Protein AF-K9YDH9-F1 (afdb_monomer_lite)

Radius of gyration: 22.06 Å; chains: 1; bounding box: 52×19×70 Å

Structure (mmCIF, N/CA/C/O backbone):
data_AF-K9YDH9-F1
#
_entry.id   AF-K9YDH9-F1
#
loop_
_atom_site.group_PDB
_atom_site.id
_atom_site.type_symbol
_atom_site.label_atom_id
_atom_site.label_alt_id
_atom_site.label_comp_id
_atom_site.label_asym_id
_atom_site.label_entity_id
_atom_site.label_seq_id
_atom_site.pdbx_PDB_ins_code
_atom_site.Cartn_x
_atom_site.Cartn_y
_atom_site.Cartn_z
_atom_site.occupancy
_atom_site.B_iso_or_equiv
_atom_site.auth_seq_id
_atom_site.auth_comp_id
_atom_site.auth_asym_id
_atom_site.auth_atom_id
_atom_site.pdbx_PDB_model_num
ATOM 1 N N . MET A 1 1 ? -32.072 9.793 40.223 1.00 38.91 1 MET A N 1
ATOM 2 C CA . MET A 1 1 ? -30.935 8.887 39.957 1.00 38.91 1 MET A CA 1
ATOM 3 C C . MET A 1 1 ? -31.496 7.479 39.851 1.00 38.91 1 MET A C 1
ATOM 5 O O . MET A 1 1 ? -31.858 6.904 40.866 1.00 38.91 1 MET A O 1
ATOM 9 N N . THR A 1 2 ? -31.707 6.976 38.636 1.00 43.00 2 THR A N 1
ATOM 10 C CA . THR A 1 2 ? -32.268 5.635 38.411 1.00 43.00 2 THR A CA 1
ATOM 11 C C . THR A 1 2 ? -31.153 4.607 38.566 1.00 43.00 2 THR A C 1
ATOM 13 O O . THR A 1 2 ? -30.279 4.492 37.710 1.00 43.00 2 THR A O 1
ATOM 16 N N . ILE A 1 3 ? -31.150 3.910 39.698 1.00 51.34 3 ILE A N 1
ATOM 17 C CA . ILE A 1 3 ? -30.230 2.810 39.996 1.00 51.34 3 ILE A CA 1
ATOM 18 C C . ILE A 1 3 ? -30.659 1.618 39.134 1.00 51.34 3 ILE A C 1
ATOM 20 O O . ILE A 1 3 ? -31.725 1.050 39.354 1.00 51.34 3 ILE A O 1
ATOM 24 N N . ASN A 1 4 ? -29.875 1.300 38.102 1.00 54.62 4 ASN A N 1
ATOM 25 C CA . ASN A 1 4 ? -30.098 0.122 37.267 1.00 54.62 4 ASN A CA 1
ATOM 26 C C . ASN A 1 4 ? -29.808 -1.135 38.119 1.00 54.62 4 ASN A C 1
ATOM 28 O O . ASN A 1 4 ? -28.688 -1.255 38.616 1.00 54.62 4 ASN A O 1
ATOM 32 N N . PRO A 1 5 ? -30.787 -2.033 38.338 1.00 55.88 5 PRO A N 1
ATOM 33 C CA . PRO A 1 5 ? -30.660 -3.158 39.266 1.00 55.88 5 PRO A CA 1
ATOM 34 C C . PRO A 1 5 ? -29.882 -4.347 38.684 1.00 55.88 5 PRO A C 1
ATOM 36 O O . PRO A 1 5 ? -29.604 -5.300 39.408 1.00 55.88 5 PRO A O 1
ATOM 39 N N . TYR A 1 6 ? -29.526 -4.314 37.396 1.00 55.09 6 TYR A N 1
ATOM 40 C CA . TYR A 1 6 ? -28.653 -5.320 36.803 1.00 55.09 6 TYR A CA 1
ATOM 41 C C . TYR A 1 6 ? -27.182 -4.952 37.047 1.00 55.09 6 TYR A C 1
ATOM 43 O O . TYR A 1 6 ? -26.804 -3.800 36.804 1.00 55.09 6 TYR A O 1
ATOM 51 N N . PRO A 1 7 ? -26.322 -5.897 37.485 1.00 55.62 7 PRO A N 1
ATOM 52 C CA . PRO A 1 7 ? -24.885 -5.665 37.471 1.00 55.62 7 PRO A CA 1
ATOM 53 C C . PRO A 1 7 ? -24.489 -5.263 36.042 1.00 55.62 7 PRO A C 1
ATOM 55 O O . PRO A 1 7 ? -25.064 -5.807 35.093 1.00 55.62 7 PRO A O 1
ATOM 58 N N . PRO A 1 8 ? -23.556 -4.309 35.857 1.00 60.66 8 PRO A N 1
ATOM 59 C CA . PRO A 1 8 ? -23.086 -3.940 34.527 1.00 60.66 8 PRO A CA 1
ATOM 60 C C . PRO A 1 8 ? -22.751 -5.227 33.778 1.00 60.66 8 PRO A C 1
ATOM 62 O O . PRO A 1 8 ? -21.961 -6.008 34.300 1.00 60.66 8 PRO A O 1
ATOM 65 N N . ASP A 1 9 ? -23.386 -5.483 32.629 1.00 72.50 9 ASP A N 1
ATOM 66 C CA . ASP A 1 9 ? -23.236 -6.749 31.906 1.00 72.50 9 ASP A CA 1
ATOM 67 C C . ASP A 1 9 ? -21.761 -6.928 31.517 1.00 72.50 9 ASP A C 1
ATOM 69 O O . ASP A 1 9 ? -21.254 -6.360 30.543 1.00 72.50 9 ASP A O 1
ATOM 73 N N . THR A 1 10 ? -21.033 -7.649 32.369 1.00 72.50 10 THR A N 1
ATOM 74 C CA . THR A 1 10 ? -19.585 -7.819 32.287 1.00 72.50 10 THR A CA 1
ATOM 75 C C . THR A 1 10 ? -19.228 -8.573 31.017 1.00 72.50 10 THR A C 1
ATOM 77 O O . THR A 1 10 ? -18.199 -8.282 30.406 1.00 72.50 10 THR A O 1
ATOM 80 N N . GLN A 1 11 ? -20.104 -9.472 30.560 1.00 74.94 11 GLN A N 1
ATOM 81 C CA . GLN A 1 11 ? -19.936 -10.198 29.309 1.00 74.94 11 GLN A CA 1
ATOM 82 C C . GLN A 1 11 ? -20.069 -9.273 28.098 1.00 74.94 11 GLN A C 1
ATOM 84 O O . GLN A 1 11 ? -19.230 -9.344 27.197 1.00 74.94 11 GLN A O 1
ATOM 89 N N . ALA A 1 12 ? -21.042 -8.356 28.089 1.00 73.75 12 ALA A N 1
ATOM 90 C CA . ALA A 1 12 ? -21.174 -7.363 27.021 1.00 73.75 12 ALA A CA 1
ATOM 91 C C . ALA A 1 12 ? -19.952 -6.427 26.943 1.00 73.75 12 ALA A C 1
ATOM 93 O O . ALA A 1 12 ? -19.453 -6.126 25.853 1.00 73.75 12 ALA A O 1
ATOM 94 N N . GLN A 1 13 ? -19.411 -6.012 28.092 1.00 73.12 13 GLN A N 1
ATOM 95 C CA . GLN A 1 13 ? -18.198 -5.187 28.147 1.00 73.12 13 GLN A CA 1
ATOM 96 C C . GLN A 1 13 ? -16.953 -5.945 27.662 1.00 73.12 13 GLN A C 1
ATOM 98 O O . GLN A 1 13 ? -16.168 -5.409 26.875 1.00 73.12 13 GLN A O 1
ATOM 103 N N . LEU A 1 14 ? -16.802 -7.210 28.064 1.00 80.50 14 LEU A N 1
ATOM 104 C CA . LEU A 1 14 ? -15.729 -8.094 27.600 1.00 80.50 14 LEU A CA 1
ATOM 105 C C . LEU A 1 14 ? -15.819 -8.349 26.087 1.00 80.50 14 LEU A C 1
ATOM 107 O O . LEU A 1 14 ? -14.804 -8.305 25.387 1.00 80.50 14 LEU A O 1
ATOM 111 N N . ALA A 1 15 ? -17.022 -8.572 25.551 1.00 77.44 15 ALA A N 1
ATOM 112 C CA . ALA A 1 15 ? -17.243 -8.738 24.116 1.00 77.44 15 ALA A CA 1
ATOM 113 C C . ALA A 1 15 ? -16.858 -7.472 23.329 1.00 77.44 15 ALA A C 1
ATOM 115 O O . ALA A 1 15 ? -16.157 -7.563 22.317 1.00 77.44 15 ALA A O 1
ATOM 116 N N . ARG A 1 16 ? -17.226 -6.285 23.833 1.00 73.56 16 ARG A N 1
ATOM 117 C CA . ARG A 1 16 ? -16.846 -4.992 23.241 1.00 73.56 16 ARG A CA 1
ATOM 118 C C . ARG A 1 16 ? -15.325 -4.802 23.212 1.00 73.56 16 ARG A C 1
ATOM 120 O O . ARG A 1 16 ? -14.784 -4.415 22.176 1.00 73.56 16 ARG A O 1
ATOM 127 N N . GLN A 1 17 ? -14.620 -5.134 24.298 1.00 76.06 17 GLN A N 1
ATOM 128 C CA . GLN A 1 17 ? -13.152 -5.059 24.342 1.00 76.06 17 GLN A CA 1
ATOM 129 C C . GLN A 1 17 ? -12.476 -6.010 23.342 1.00 76.06 17 GLN A C 1
ATOM 131 O O . GLN A 1 17 ? -11.496 -5.632 22.697 1.00 76.06 17 GLN A O 1
ATOM 136 N N . ARG A 1 18 ? -13.001 -7.230 23.164 1.00 84.38 18 ARG A N 1
ATOM 137 C CA . ARG A 1 18 ? -12.460 -8.194 22.188 1.00 84.38 18 ARG A CA 1
ATOM 138 C C . ARG A 1 18 ? -12.621 -7.705 20.750 1.00 84.38 18 ARG A C 1
ATOM 140 O O . ARG A 1 18 ? -11.674 -7.814 19.972 1.00 84.38 18 ARG A O 1
ATOM 147 N N . ASN A 1 19 ? -13.780 -7.139 20.417 1.00 79.75 19 ASN A N 1
ATOM 148 C CA . ASN A 1 19 ? -14.034 -6.574 19.090 1.00 79.75 19 ASN A CA 1
ATOM 149 C C . ASN A 1 19 ? -13.125 -5.372 18.810 1.00 79.75 19 ASN A C 1
ATOM 151 O O . ASN A 1 19 ? -12.502 -5.316 17.752 1.00 79.75 19 ASN A O 1
ATOM 155 N N . TYR A 1 20 ? -12.950 -4.485 19.792 1.00 73.94 20 TYR A N 1
ATOM 156 C CA . TYR A 1 20 ? -12.002 -3.374 19.704 1.00 73.94 20 TYR A CA 1
ATOM 157 C C . TYR A 1 20 ? -10.566 -3.855 19.426 1.00 73.94 20 TYR A C 1
ATOM 159 O O . TYR A 1 20 ? -9.897 -3.368 18.512 1.00 73.94 20 TYR A O 1
ATOM 167 N N . LEU A 1 21 ? -10.096 -4.871 20.158 1.00 83.38 21 LEU A N 1
ATOM 168 C CA . LEU A 1 21 ? -8.754 -5.420 19.962 1.00 83.38 21 LEU A CA 1
ATOM 169 C C . LEU A 1 21 ? -8.593 -6.086 18.583 1.00 83.38 21 LEU A C 1
ATOM 171 O O . LEU A 1 21 ? -7.534 -5.975 17.962 1.00 83.38 21 LEU A O 1
ATOM 175 N N . ALA A 1 22 ? -9.630 -6.766 18.088 1.00 81.56 22 ALA A N 1
ATOM 176 C CA . ALA A 1 22 ? -9.631 -7.377 16.760 1.00 81.56 22 ALA A CA 1
ATOM 177 C C . ALA A 1 22 ? -9.616 -6.329 15.631 1.00 81.56 22 ALA A C 1
ATOM 179 O O . ALA A 1 22 ? -8.890 -6.505 14.647 1.00 81.56 22 ALA A O 1
ATOM 180 N N . ALA A 1 23 ? -10.354 -5.227 15.791 1.00 75.81 23 ALA A N 1
ATOM 181 C CA . ALA A 1 23 ? -10.351 -4.104 14.857 1.00 75.81 23 ALA A CA 1
ATOM 182 C C . ALA A 1 23 ? -8.961 -3.450 14.779 1.00 75.81 23 ALA A C 1
ATOM 184 O O . ALA A 1 23 ? -8.412 -3.306 13.689 1.00 75.81 23 ALA A O 1
ATOM 185 N N . ASN A 1 24 ? -8.326 -3.182 15.927 1.00 76.38 24 ASN A N 1
ATOM 186 C CA . ASN A 1 24 ? -6.963 -2.639 15.981 1.00 76.38 24 ASN A CA 1
ATOM 187 C C . ASN A 1 24 ? -5.934 -3.533 15.271 1.00 76.38 24 ASN A C 1
ATOM 189 O O . ASN A 1 24 ? -5.069 -3.040 14.546 1.00 76.38 24 ASN A O 1
ATOM 193 N N . ARG A 1 25 ? -6.020 -4.858 15.455 1.00 85.50 25 ARG A N 1
ATOM 194 C CA . ARG A 1 25 ? -5.123 -5.813 14.779 1.00 85.50 25 ARG A CA 1
ATOM 195 C C . ARG A 1 25 ? -5.324 -5.814 13.267 1.00 85.50 25 ARG A C 1
ATOM 197 O O . ARG A 1 25 ? -4.345 -5.871 12.526 1.00 85.50 25 ARG A O 1
ATOM 204 N N . SER A 1 26 ? -6.577 -5.733 12.828 1.00 82.56 26 SER A N 1
ATOM 205 C CA . SER A 1 26 ? -6.917 -5.675 11.406 1.00 82.56 26 SER A CA 1
ATOM 206 C C . SER A 1 26 ? -6.379 -4.385 10.788 1.00 82.56 26 SER A C 1
ATOM 208 O O . SER A 1 26 ? -5.649 -4.451 9.802 1.00 82.56 26 SER A O 1
ATOM 210 N N . LEU A 1 27 ? -6.614 -3.235 11.429 1.00 74.94 27 LEU A N 1
ATOM 211 C CA . LEU A 1 27 ? -6.077 -1.944 10.995 1.00 74.94 27 LEU A CA 1
ATOM 212 C C . LEU A 1 27 ? -4.549 -1.980 10.865 1.00 74.94 27 LEU A C 1
ATOM 214 O O . LEU A 1 27 ? -4.010 -1.584 9.837 1.00 74.94 27 LEU A O 1
ATOM 218 N N . LEU A 1 28 ? -3.843 -2.507 11.870 1.00 82.06 28 LEU A N 1
ATOM 219 C CA . LEU A 1 28 ? -2.384 -2.621 11.826 1.00 82.06 28 LEU A CA 1
ATOM 220 C C . LEU A 1 28 ? -1.905 -3.485 10.649 1.00 82.06 28 LEU A C 1
ATOM 222 O O . LEU A 1 28 ? -0.911 -3.154 10.000 1.00 82.06 28 LEU A O 1
ATOM 226 N N . SER A 1 29 ? -2.611 -4.583 10.366 1.00 85.50 29 SER A N 1
ATOM 227 C CA . SER A 1 29 ? -2.309 -5.461 9.233 1.00 85.50 29 SER A CA 1
ATOM 228 C C . SER A 1 29 ? -2.502 -4.744 7.893 1.00 85.50 29 SER A C 1
ATOM 230 O O . SER A 1 29 ? -1.607 -4.797 7.047 1.00 85.50 29 SER A O 1
ATOM 232 N N . PHE A 1 30 ? -3.605 -4.012 7.724 1.00 79.00 30 PHE A N 1
ATOM 233 C CA . PHE A 1 30 ? -3.875 -3.247 6.504 1.00 79.00 30 PHE A CA 1
ATOM 234 C C . PHE A 1 30 ? -2.898 -2.088 6.305 1.00 79.00 30 PHE A C 1
ATOM 236 O O . PHE A 1 30 ? -2.378 -1.908 5.202 1.00 79.00 30 PHE A O 1
ATOM 243 N N . THR A 1 31 ? -2.571 -1.350 7.365 1.00 79.25 31 THR A N 1
ATOM 244 C CA . THR A 1 31 ? -1.566 -0.281 7.316 1.00 79.25 31 THR A CA 1
ATOM 245 C C . THR A 1 31 ? -0.201 -0.829 6.911 1.00 79.25 31 THR A C 1
ATOM 247 O O . THR A 1 31 ? 0.463 -0.251 6.052 1.00 79.25 31 THR A O 1
ATOM 250 N N . ARG A 1 32 ? 0.207 -1.981 7.463 1.00 85.12 32 ARG A N 1
ATOM 251 C CA . ARG A 1 32 ? 1.466 -2.635 7.086 1.00 85.12 32 ARG A CA 1
ATOM 252 C C . ARG A 1 32 ? 1.478 -3.019 5.610 1.00 85.12 32 ARG A C 1
ATOM 254 O O . ARG A 1 32 ? 2.429 -2.682 4.917 1.00 85.12 32 ARG A O 1
ATOM 261 N N . ASN A 1 33 ? 0.432 -3.692 5.134 1.00 87.56 33 ASN A N 1
ATOM 262 C CA . ASN A 1 33 ? 0.337 -4.099 3.732 1.00 87.56 33 ASN A CA 1
ATOM 263 C C . ASN A 1 33 ? 0.384 -2.888 2.785 1.00 87.56 33 ASN A C 1
ATOM 265 O O . ASN A 1 33 ? 1.089 -2.903 1.778 1.00 87.56 33 ASN A O 1
ATOM 269 N N . SER A 1 34 ? -0.310 -1.811 3.153 1.00 80.75 34 SER A N 1
ATOM 270 C CA . SER A 1 34 ? -0.314 -0.547 2.412 1.00 80.75 34 SER A CA 1
ATOM 271 C C . SER A 1 34 ? 1.083 0.066 2.325 1.00 80.75 34 SER A C 1
ATOM 273 O O . SER A 1 34 ? 1.524 0.445 1.242 1.00 80.75 34 SER A O 1
ATOM 275 N N . LEU A 1 35 ? 1.813 0.102 3.444 1.00 88.00 35 LEU A N 1
ATOM 276 C CA . LEU A 1 35 ? 3.184 0.606 3.479 1.00 88.00 35 LEU A CA 1
ATOM 277 C C . LEU A 1 35 ? 4.127 -0.258 2.633 1.00 88.00 35 LEU A C 1
ATOM 279 O O . LEU A 1 35 ? 4.953 0.279 1.903 1.00 88.00 35 LEU A O 1
ATOM 283 N N . THR A 1 36 ? 3.983 -1.585 2.681 1.00 91.94 36 THR A N 1
ATOM 284 C CA . THR A 1 36 ? 4.766 -2.504 1.845 1.00 91.94 36 THR A CA 1
ATOM 285 C C . THR A 1 36 ? 4.533 -2.247 0.356 1.00 91.94 36 THR A C 1
ATOM 287 O O . THR A 1 36 ? 5.505 -2.146 -0.387 1.00 91.94 36 THR A O 1
ATOM 290 N N . LEU A 1 37 ? 3.280 -2.077 -0.077 1.00 88.44 37 LEU A N 1
ATOM 291 C CA . LEU A 1 37 ? 2.949 -1.748 -1.469 1.00 88.44 37 LEU A CA 1
ATOM 292 C C . LEU A 1 37 ? 3.597 -0.429 -1.910 1.00 88.44 37 LEU A C 1
ATOM 294 O O . LEU A 1 37 ? 4.243 -0.388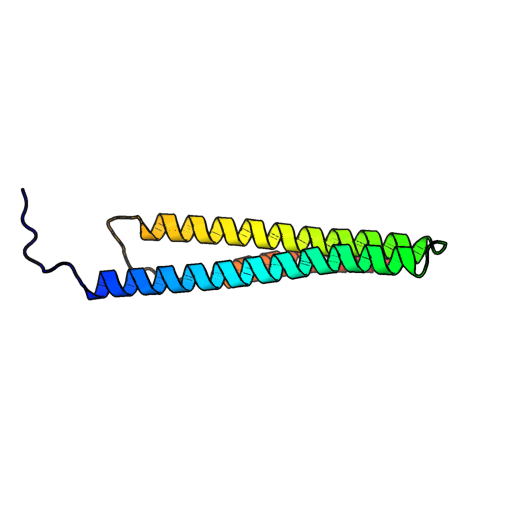 -2.954 1.00 88.44 37 LEU A O 1
ATOM 298 N N . ILE A 1 38 ? 3.491 0.623 -1.094 1.00 85.25 38 ILE A N 1
ATOM 299 C CA . ILE A 1 38 ? 4.097 1.932 -1.386 1.00 85.25 38 ILE A CA 1
ATOM 300 C C . ILE A 1 38 ? 5.619 1.805 -1.512 1.00 85.25 38 ILE A C 1
ATOM 302 O O . ILE A 1 38 ? 6.195 2.264 -2.500 1.00 85.25 38 ILE A O 1
ATOM 306 N N . SER A 1 39 ? 6.268 1.145 -0.551 1.00 91.69 39 SER A N 1
ATOM 307 C CA . SER A 1 39 ? 7.720 0.948 -0.551 1.00 91.69 39 SER A CA 1
ATOM 308 C C . SER A 1 39 ? 8.198 0.146 -1.759 1.00 91.69 39 SER A C 1
ATOM 310 O O . SER A 1 39 ? 9.204 0.508 -2.364 1.00 91.69 39 SER A O 1
ATOM 312 N N . ILE A 1 40 ? 7.473 -0.908 -2.151 1.00 92.31 40 ILE A N 1
ATOM 313 C CA . ILE A 1 40 ? 7.783 -1.684 -3.359 1.00 92.31 40 ILE A CA 1
ATOM 314 C C . ILE A 1 40 ? 7.641 -0.806 -4.603 1.00 92.31 40 ILE A C 1
ATOM 316 O O . ILE A 1 40 ? 8.533 -0.804 -5.447 1.00 92.31 40 ILE A O 1
ATOM 320 N N . GLY A 1 41 ? 6.568 -0.018 -4.705 1.00 87.94 41 GLY A N 1
ATOM 321 C CA . GLY A 1 41 ? 6.367 0.896 -5.827 1.00 87.94 41 GLY A CA 1
ATOM 322 C C . GLY A 1 41 ? 7.518 1.887 -5.990 1.00 87.94 41 GLY A C 1
ATOM 323 O O . GLY A 1 41 ? 8.030 2.064 -7.096 1.00 87.94 41 GLY A O 1
ATOM 324 N N . ILE A 1 42 ? 7.967 2.500 -4.894 1.00 89.75 42 ILE A N 1
ATOM 325 C CA . ILE A 1 42 ? 9.119 3.414 -4.903 1.00 89.75 42 ILE A CA 1
ATOM 326 C C . ILE A 1 42 ? 10.405 2.658 -5.266 1.00 89.75 42 ILE A C 1
ATOM 328 O O . ILE A 1 42 ? 11.146 3.095 -6.143 1.00 89.75 42 ILE A O 1
ATOM 332 N N . GLY A 1 43 ? 10.644 1.502 -4.643 1.00 92.00 43 GLY A N 1
ATOM 333 C CA . GLY A 1 43 ? 11.857 0.711 -4.851 1.00 92.00 43 GLY A CA 1
ATOM 334 C C . GLY A 1 43 ? 12.019 0.216 -6.288 1.00 92.00 43 GLY A C 1
ATOM 335 O O . GLY A 1 43 ? 13.103 0.326 -6.850 1.00 92.00 43 GLY A O 1
ATOM 336 N N . VAL A 1 44 ? 10.946 -0.270 -6.919 1.00 90.19 44 VAL A N 1
ATOM 337 C CA . VAL A 1 44 ? 10.982 -0.745 -8.313 1.00 90.19 44 VAL A CA 1
ATOM 338 C C . VAL A 1 44 ? 11.383 0.374 -9.272 1.00 90.19 44 VAL A C 1
ATOM 340 O O . VAL A 1 44 ? 12.213 0.152 -10.151 1.00 90.19 44 VAL A O 1
ATOM 343 N N . LYS A 1 45 ? 10.844 1.585 -9.086 1.00 90.06 45 LYS A N 1
ATOM 344 C CA . LYS A 1 45 ? 11.236 2.753 -9.884 1.00 90.06 45 LYS A CA 1
ATOM 345 C C . LYS A 1 45 ? 12.731 3.034 -9.749 1.00 90.06 45 LYS A C 1
ATOM 347 O O . LYS A 1 45 ? 13.408 3.178 -10.762 1.00 90.06 45 LYS A O 1
ATOM 352 N N . GLU A 1 46 ? 13.225 3.097 -8.515 1.00 90.44 46 GLU A N 1
ATOM 353 C CA . GLU A 1 46 ? 14.616 3.456 -8.227 1.00 90.44 46 GLU A CA 1
ATOM 354 C C . GLU A 1 46 ? 15.601 2.420 -8.786 1.00 90.44 46 GLU A C 1
ATOM 356 O O . GLU A 1 46 ? 16.597 2.771 -9.421 1.00 90.44 46 GLU A O 1
ATOM 361 N N . ILE A 1 47 ? 15.286 1.130 -8.618 1.00 93.81 47 ILE A N 1
ATOM 362 C CA . ILE A 1 47 ? 16.102 0.022 -9.128 1.00 93.81 47 ILE A CA 1
ATOM 363 C C . ILE A 1 47 ? 16.179 0.080 -10.657 1.00 93.81 47 ILE A C 1
ATOM 365 O O . ILE A 1 47 ? 17.276 0.021 -11.209 1.00 93.81 47 ILE A O 1
ATOM 369 N N . VAL A 1 48 ? 15.047 0.228 -11.353 1.00 90.44 48 VAL A N 1
ATOM 370 C CA . VAL A 1 48 ? 15.036 0.226 -12.826 1.00 90.44 48 VAL A CA 1
ATOM 371 C C . VAL A 1 48 ? 15.733 1.462 -13.397 1.00 90.44 48 VAL A C 1
ATOM 373 O O . VAL A 1 48 ? 16.551 1.319 -14.304 1.00 90.44 48 VAL A O 1
ATOM 376 N N . MET A 1 49 ? 15.495 2.649 -12.827 1.00 89.56 49 MET A N 1
ATOM 377 C CA . MET A 1 49 ? 16.183 3.878 -13.251 1.00 89.56 49 MET A CA 1
ATOM 378 C C . MET A 1 49 ? 17.703 3.791 -13.067 1.00 89.56 49 MET A C 1
ATOM 380 O O . MET A 1 49 ? 18.450 4.347 -13.869 1.00 89.56 49 MET A O 1
ATOM 384 N N . THR A 1 50 ? 18.164 3.067 -12.043 1.00 92.88 50 THR A N 1
ATOM 385 C CA . THR A 1 50 ? 19.595 2.862 -11.779 1.00 92.88 50 THR A CA 1
ATOM 386 C C . THR A 1 50 ? 20.215 1.829 -12.723 1.00 92.88 50 THR A C 1
ATOM 388 O O . THR A 1 50 ? 21.322 2.032 -13.215 1.00 92.88 50 THR A O 1
ATOM 391 N N . LEU A 1 51 ? 19.523 0.715 -12.986 1.00 92.06 51 LEU A N 1
ATOM 392 C CA . LEU A 1 51 ? 20.046 -0.377 -13.817 1.00 92.06 51 LEU A CA 1
ATOM 393 C C . LEU A 1 51 ? 19.984 -0.076 -15.317 1.00 92.06 51 LEU A C 1
ATOM 395 O O . LEU A 1 51 ? 20.788 -0.604 -16.084 1.00 92.06 51 LEU A O 1
ATOM 399 N N . SER A 1 52 ? 19.012 0.714 -15.767 1.00 89.62 52 SER A N 1
ATOM 400 C CA . SER A 1 52 ? 1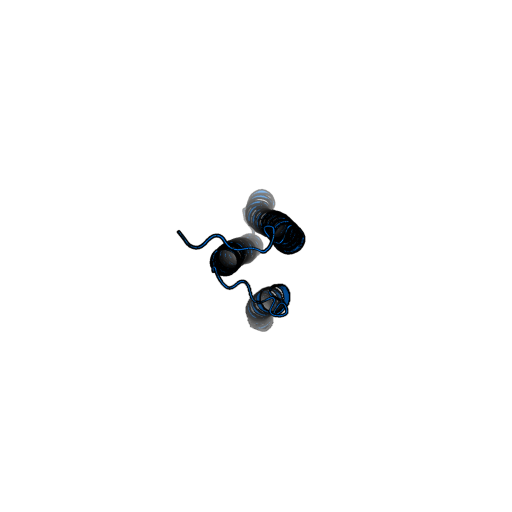8.768 0.942 -17.195 1.00 89.62 52 SER A CA 1
ATOM 401 C C . SER A 1 52 ? 18.462 2.413 -17.496 1.00 89.62 52 SER A C 1
ATOM 403 O O . SER A 1 52 ? 17.413 2.732 -18.055 1.00 89.62 52 SER A O 1
ATOM 405 N N . PRO A 1 53 ? 19.392 3.338 -17.188 1.00 84.25 53 PRO A N 1
ATOM 406 C CA . PRO A 1 53 ? 19.145 4.777 -17.288 1.00 84.25 53 PRO A CA 1
ATOM 407 C C . PRO A 1 53 ? 18.809 5.242 -18.713 1.00 84.25 53 PRO A C 1
ATOM 409 O O . PRO A 1 53 ? 18.031 6.176 -18.885 1.00 84.25 53 PRO A O 1
ATOM 412 N N . ASN A 1 54 ? 19.338 4.563 -19.737 1.00 91.44 54 ASN A N 1
ATOM 413 C CA . ASN A 1 54 ? 19.116 4.913 -21.144 1.00 91.44 54 ASN A CA 1
ATOM 414 C C . ASN A 1 54 ? 17.922 4.181 -21.781 1.00 91.44 54 ASN A C 1
ATOM 416 O O . ASN A 1 54 ? 17.533 4.511 -22.903 1.00 91.44 54 ASN A O 1
ATOM 420 N N . ASP A 1 55 ? 17.324 3.204 -21.092 1.00 90.31 55 ASP A N 1
ATOM 421 C CA . ASP A 1 55 ? 16.161 2.488 -21.609 1.00 90.31 55 ASP A CA 1
ATOM 422 C C . ASP A 1 55 ? 14.880 3.256 -21.268 1.00 90.31 55 ASP A C 1
ATOM 424 O O . ASP A 1 55 ? 14.311 3.179 -20.175 1.00 90.31 55 ASP A O 1
ATOM 428 N N . THR A 1 56 ? 14.413 4.021 -22.251 1.00 87.56 56 THR A N 1
ATOM 429 C CA . THR A 1 56 ? 13.201 4.836 -22.124 1.00 87.56 56 THR A CA 1
ATOM 430 C C . THR A 1 56 ? 11.955 3.976 -21.883 1.00 87.56 56 THR A C 1
ATOM 432 O O . THR A 1 56 ? 11.041 4.412 -21.177 1.00 87.56 56 THR A O 1
ATOM 435 N N . TYR A 1 57 ? 11.906 2.754 -22.421 1.00 85.00 57 TYR A N 1
ATOM 436 C CA . TYR A 1 57 ? 10.767 1.855 -22.248 1.00 85.00 57 TYR A CA 1
ATOM 437 C C . TYR A 1 57 ? 10.745 1.263 -20.842 1.00 85.00 57 TYR A C 1
ATOM 439 O O . TYR A 1 57 ? 9.714 1.355 -20.168 1.00 85.00 57 TYR A O 1
ATOM 447 N N . ALA A 1 58 ? 11.878 0.737 -20.367 1.00 84.38 58 ALA A N 1
ATOM 448 C CA . ALA A 1 58 ? 12.000 0.199 -19.013 1.00 84.38 58 ALA A CA 1
ATOM 449 C C . ALA A 1 58 ? 11.687 1.269 -17.955 1.00 84.38 58 ALA A C 1
ATOM 451 O O . ALA A 1 58 ? 10.914 1.022 -17.028 1.00 84.38 58 ALA A O 1
ATOM 452 N N . ASN A 1 59 ? 12.188 2.493 -18.145 1.00 86.75 59 ASN A N 1
ATOM 453 C CA . ASN A 1 59 ? 11.916 3.617 -17.251 1.00 86.75 59 ASN A CA 1
ATOM 454 C C . ASN A 1 59 ? 10.433 4.007 -17.231 1.00 86.75 59 ASN A C 1
ATOM 456 O O . ASN A 1 59 ? 9.863 4.236 -16.161 1.00 86.75 59 ASN A O 1
ATOM 460 N N . ARG A 1 60 ? 9.779 4.059 -18.399 1.00 85.44 60 ARG A N 1
ATOM 461 C CA . ARG A 1 60 ? 8.348 4.384 -18.488 1.00 85.44 60 ARG A CA 1
ATOM 462 C C . ARG A 1 60 ? 7.487 3.299 -17.849 1.00 85.44 60 ARG A C 1
ATOM 464 O O . ARG A 1 60 ? 6.545 3.621 -17.127 1.00 85.44 60 ARG A O 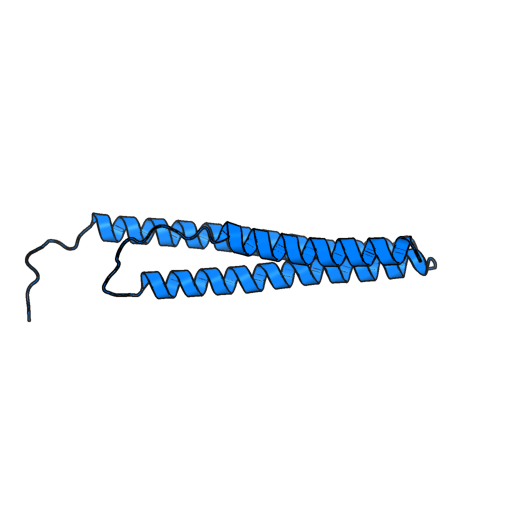1
ATOM 471 N N . PHE A 1 61 ? 7.832 2.034 -18.072 1.00 84.00 61 PHE A N 1
ATOM 472 C CA . PHE A 1 61 ? 7.163 0.899 -17.448 1.00 84.00 61 PHE A CA 1
ATOM 473 C C . PHE A 1 61 ? 7.317 0.925 -15.924 1.00 84.00 61 PHE A C 1
ATOM 475 O O . PHE A 1 61 ? 6.319 0.862 -15.207 1.00 84.00 61 PHE A O 1
ATOM 482 N N . ALA A 1 62 ? 8.539 1.111 -15.421 1.00 86.50 62 ALA A N 1
ATOM 483 C CA . ALA A 1 62 ? 8.806 1.206 -13.990 1.00 86.50 62 ALA A CA 1
ATOM 484 C C . ALA A 1 62 ? 8.075 2.384 -13.339 1.00 86.50 62 ALA A C 1
ATOM 486 O O . ALA A 1 62 ? 7.563 2.249 -12.229 1.00 86.50 62 ALA A O 1
ATOM 487 N N . TYR A 1 63 ? 7.960 3.517 -14.036 1.00 85.56 63 TYR A N 1
ATOM 488 C CA . TYR A 1 63 ? 7.198 4.665 -13.555 1.00 85.56 63 TYR A CA 1
ATOM 489 C C . TYR A 1 63 ? 5.701 4.354 -13.432 1.00 85.56 63 TYR A C 1
ATOM 491 O O . TYR A 1 63 ? 5.112 4.624 -12.389 1.00 85.56 63 TYR A O 1
ATOM 499 N N . ILE A 1 64 ? 5.090 3.745 -14.455 1.00 84.38 64 ILE A N 1
ATOM 500 C CA . ILE A 1 64 ? 3.672 3.342 -14.426 1.00 84.38 64 ILE A CA 1
ATOM 501 C C . ILE A 1 64 ? 3.429 2.318 -13.312 1.00 84.38 64 ILE A C 1
ATOM 503 O O . ILE A 1 64 ? 2.485 2.457 -12.533 1.00 84.38 64 ILE A O 1
ATOM 507 N N . LEU A 1 65 ? 4.304 1.318 -13.205 1.00 85.31 65 LEU A N 1
ATOM 508 C CA . LEU A 1 65 ? 4.209 0.266 -12.200 1.00 85.31 65 LEU A CA 1
ATOM 509 C C . LEU A 1 65 ? 4.348 0.833 -10.778 1.00 85.31 65 LEU A C 1
ATOM 511 O O . LEU A 1 65 ? 3.571 0.489 -9.890 1.00 85.31 65 LEU A O 1
ATOM 515 N N . SER A 1 66 ? 5.285 1.760 -10.579 1.00 84.50 66 SER A N 1
ATOM 516 C CA . SER A 1 66 ? 5.460 2.506 -9.332 1.00 84.50 66 SER A CA 1
ATOM 517 C C . SER A 1 66 ? 4.206 3.287 -8.952 1.00 84.50 66 SER A C 1
ATOM 519 O O . SER A 1 66 ? 3.718 3.166 -7.827 1.00 84.50 66 SER A O 1
ATOM 521 N N . LEU A 1 67 ? 3.636 4.025 -9.910 1.00 85.44 67 LEU A N 1
ATOM 522 C CA . LEU A 1 67 ? 2.411 4.799 -9.717 1.00 85.44 67 LEU A CA 1
ATOM 523 C C . LEU A 1 67 ? 1.243 3.898 -9.305 1.00 85.44 67 LEU A C 1
ATOM 525 O O . LEU A 1 67 ? 0.453 4.264 -8.435 1.00 85.44 67 LEU A O 1
ATOM 529 N N . PHE A 1 68 ? 1.175 2.696 -9.878 1.00 84.75 68 PHE A N 1
ATOM 530 C CA . PHE A 1 68 ? 0.150 1.717 -9.553 1.00 84.75 68 PHE A CA 1
ATOM 531 C C . PHE A 1 68 ? 0.282 1.176 -8.124 1.00 84.75 68 PHE A C 1
ATOM 533 O O . PHE A 1 68 ? -0.684 1.205 -7.360 1.00 84.75 68 PHE A O 1
ATOM 540 N N . PHE A 1 69 ? 1.480 0.745 -7.726 1.00 83.50 69 PHE A N 1
ATOM 541 C CA . PHE A 1 69 ? 1.741 0.244 -6.373 1.00 83.50 69 PHE A CA 1
ATOM 542 C C . PHE A 1 69 ? 1.524 1.312 -5.293 1.00 83.50 69 PHE A C 1
ATOM 544 O O . PHE A 1 69 ? 0.894 1.041 -4.267 1.00 83.50 69 PHE A O 1
ATOM 551 N N . VAL A 1 70 ? 1.989 2.540 -5.538 1.00 82.75 70 VAL A N 1
ATOM 552 C CA . VAL A 1 70 ? 1.784 3.673 -4.625 1.00 82.75 70 VAL A CA 1
ATOM 553 C C . VAL A 1 70 ? 0.303 4.048 -4.546 1.00 82.75 70 VAL A C 1
ATOM 555 O O . VAL A 1 70 ? -0.209 4.275 -3.447 1.00 82.75 70 VAL A O 1
ATOM 558 N N . GLY A 1 71 ? -0.403 4.074 -5.679 1.00 80.69 71 GLY A N 1
ATOM 559 C CA . GLY A 1 71 ? -1.842 4.333 -5.729 1.00 80.69 71 GLY A CA 1
ATOM 560 C C . GLY A 1 71 ? -2.649 3.289 -4.955 1.00 80.69 71 GLY A C 1
ATOM 561 O O . GLY A 1 71 ? -3.474 3.648 -4.114 1.00 80.69 71 GLY A O 1
ATOM 562 N N . LEU A 1 72 ? -2.357 2.001 -5.163 1.00 81.25 72 LEU A N 1
ATOM 563 C CA . LEU A 1 72 ? -2.990 0.896 -4.437 1.00 81.25 72 LEU A CA 1
ATOM 564 C C . LEU A 1 72 ? -2.746 0.968 -2.930 1.00 81.25 72 LEU A C 1
ATOM 566 O O . LEU A 1 72 ? -3.682 0.796 -2.149 1.00 81.25 72 LEU A O 1
ATOM 570 N N . GLY A 1 73 ? -1.506 1.227 -2.511 1.00 79.31 73 GLY A N 1
ATOM 571 C CA . GLY A 1 73 ? -1.185 1.347 -1.094 1.00 79.31 7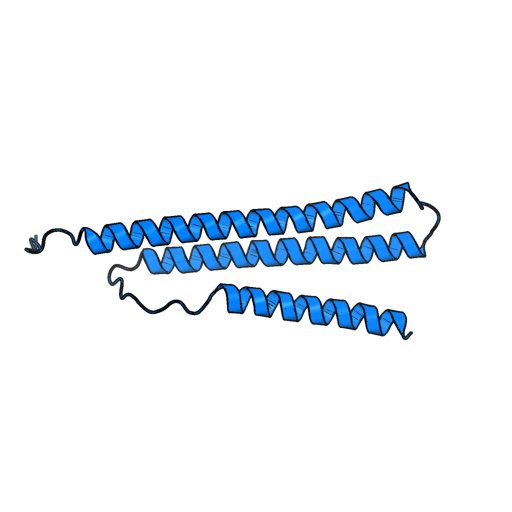3 GLY A CA 1
ATOM 572 C C . GLY A 1 73 ? -1.899 2.528 -0.432 1.00 79.31 73 GLY A C 1
ATOM 573 O O . GLY A 1 73 ? -2.461 2.367 0.649 1.00 79.31 73 GLY A O 1
ATOM 574 N N . ASN A 1 74 ? -1.975 3.685 -1.098 1.00 80.88 74 ASN A N 1
ATOM 575 C CA . ASN A 1 74 ? -2.742 4.832 -0.596 1.00 80.88 74 ASN A CA 1
ATOM 576 C C . ASN A 1 74 ? -4.239 4.523 -0.492 1.00 80.88 74 ASN A C 1
ATOM 578 O O . ASN A 1 74 ? -4.859 4.813 0.530 1.00 80.88 74 ASN A O 1
ATOM 582 N N . PHE A 1 75 ? -4.820 3.907 -1.521 1.00 77.38 75 PHE A N 1
ATOM 583 C CA . PHE A 1 75 ? -6.238 3.560 -1.523 1.00 77.38 75 PHE A CA 1
ATOM 584 C C . PHE A 1 75 ? -6.590 2.583 -0.392 1.00 77.38 75 PHE A C 1
ATOM 586 O O . PHE A 1 75 ? -7.556 2.795 0.341 1.00 77.38 75 PHE A O 1
ATOM 593 N N . ASN A 1 76 ? -5.771 1.545 -0.206 1.00 76.88 76 ASN A N 1
ATOM 594 C CA . ASN A 1 76 ? -5.950 0.562 0.860 1.00 76.88 76 ASN A CA 1
ATOM 595 C C . ASN A 1 76 ? -5.848 1.216 2.251 1.00 76.88 76 ASN A C 1
ATOM 597 O O . ASN A 1 76 ? -6.682 0.964 3.120 1.00 76.88 76 ASN A O 1
ATOM 601 N N . LEU A 1 77 ? -4.899 2.140 2.436 1.00 76.50 77 LEU A N 1
ATOM 602 C CA . LEU A 1 77 ? -4.730 2.868 3.692 1.00 76.50 77 LEU A CA 1
ATOM 603 C C . LEU A 1 77 ? -5.929 3.772 4.019 1.00 76.50 77 LEU A C 1
ATOM 605 O O . LEU A 1 77 ? -6.409 3.778 5.154 1.00 76.50 77 LEU A O 1
ATOM 609 N N . ILE A 1 78 ? -6.428 4.515 3.027 1.00 74.06 78 ILE A N 1
ATOM 610 C CA . ILE A 1 78 ? -7.614 5.368 3.178 1.00 74.06 78 ILE A CA 1
ATOM 611 C C . ILE A 1 78 ? -8.818 4.511 3.574 1.00 74.06 78 ILE A C 1
ATOM 613 O O . ILE A 1 78 ? -9.523 4.837 4.529 1.00 74.06 78 ILE A O 1
ATOM 617 N N . PHE A 1 79 ? -9.020 3.384 2.890 1.00 71.38 79 PHE A N 1
ATOM 618 C CA . PHE A 1 79 ? -10.118 2.473 3.185 1.00 71.38 79 PHE A CA 1
ATOM 619 C C . PHE A 1 79 ? -10.027 1.897 4.603 1.00 71.38 79 PHE A C 1
ATOM 621 O O . PHE A 1 79 ? -11.012 1.919 5.339 1.00 71.38 79 PHE A O 1
ATOM 628 N N . ALA A 1 80 ? -8.844 1.437 5.017 1.00 71.94 80 ALA A N 1
ATOM 629 C CA . ALA A 1 80 ? -8.621 0.908 6.360 1.00 71.94 80 ALA A CA 1
ATOM 630 C C . ALA A 1 80 ? -8.923 1.949 7.455 1.00 71.94 80 ALA A C 1
ATOM 632 O O . ALA A 1 80 ? -9.456 1.612 8.511 1.00 71.94 80 ALA A O 1
ATOM 633 N N . CYS A 1 81 ? -8.631 3.227 7.193 1.00 70.44 81 CYS A N 1
ATOM 634 C CA . CYS A 1 81 ? -8.970 4.321 8.100 1.00 70.44 81 CYS A CA 1
ATOM 635 C C . CYS A 1 81 ? -10.490 4.537 8.205 1.00 70.44 81 CYS A C 1
ATOM 637 O O . CYS A 1 81 ? -11.018 4.644 9.315 1.00 70.44 81 CYS A O 1
ATOM 639 N N . PHE A 1 82 ? -11.205 4.562 7.075 1.00 70.94 82 PHE A N 1
ATOM 640 C CA . PHE A 1 82 ? -12.667 4.693 7.066 1.00 70.94 82 PHE A CA 1
ATOM 641 C C . PHE A 1 82 ? -13.356 3.538 7.797 1.00 70.94 82 PHE A C 1
ATOM 643 O O . PHE A 1 82 ? -14.246 3.782 8.613 1.00 70.94 82 PHE A O 1
ATOM 650 N N . ASP A 1 83 ? -12.904 2.310 7.551 1.00 70.81 83 ASP A N 1
ATOM 651 C CA . ASP A 1 83 ? -13.390 1.097 8.211 1.00 70.81 83 ASP A CA 1
ATOM 652 C C . ASP A 1 83 ? -13.268 1.200 9.737 1.00 70.81 83 ASP A C 1
ATOM 654 O O . ASP A 1 83 ? -14.245 1.061 10.477 1.00 70.81 83 ASP A O 1
ATOM 658 N N . TYR A 1 84 ? -12.076 1.569 10.206 1.00 70.06 84 TYR A N 1
ATOM 659 C CA . TYR A 1 84 ? -11.809 1.741 11.625 1.00 70.06 84 TYR A CA 1
ATOM 660 C C . TYR A 1 84 ? -12.669 2.840 12.262 1.00 70.06 84 TYR A C 1
ATOM 662 O O . TYR A 1 84 ? -13.198 2.657 13.361 1.00 70.06 84 TYR A O 1
ATOM 670 N N . GLN A 1 85 ? -12.850 3.978 11.582 1.00 67.88 85 GLN A N 1
ATOM 671 C CA . GLN A 1 85 ? -13.710 5.053 12.082 1.00 67.88 85 GLN A CA 1
ATOM 672 C C . GLN A 1 85 ? -15.181 4.637 12.155 1.00 67.88 85 GLN A C 1
ATOM 674 O O . GLN A 1 85 ? -15.873 4.994 13.112 1.00 67.88 85 GLN A O 1
ATOM 679 N N . GLN A 1 86 ? -15.670 3.897 11.159 1.00 70.56 86 GLN A N 1
ATOM 680 C CA . GLN A 1 86 ? -17.045 3.413 11.131 1.00 70.56 86 GLN A CA 1
ATOM 681 C C . GLN A 1 86 ? -17.299 2.401 12.254 1.00 70.56 86 GLN A C 1
ATOM 683 O O . GLN A 1 86 ? -18.307 2.508 12.958 1.00 70.56 86 GLN A O 1
ATOM 688 N N . GLU A 1 87 ? -16.354 1.488 12.488 1.00 66.00 87 GLU A N 1
ATOM 689 C CA . GLU A 1 87 ? -16.422 0.528 13.590 1.00 66.00 87 GLU A CA 1
ATOM 690 C C . GLU A 1 87 ? -16.389 1.238 14.952 1.00 66.00 87 GLU A C 1
ATOM 692 O O . GLU A 1 87 ? -17.192 0.935 15.835 1.00 66.00 87 GLU A O 1
ATOM 697 N N . MET A 1 88 ? -15.543 2.261 15.114 1.00 68.50 88 MET A N 1
ATOM 698 C CA . MET A 1 88 ? -15.486 3.028 16.360 1.00 68.50 88 MET A CA 1
ATOM 699 C C . MET A 1 88 ? -16.790 3.779 16.644 1.00 68.50 88 MET A C 1
ATOM 701 O O . MET A 1 88 ? -17.279 3.759 17.775 1.00 68.50 88 MET A O 1
ATOM 705 N N . LYS A 1 89 ? -17.393 4.397 15.618 1.00 69.69 89 LYS A N 1
ATOM 706 C CA . LYS A 1 89 ? -18.702 5.063 15.736 1.00 69.69 89 LYS A CA 1
ATOM 707 C C . LYS A 1 89 ? -19.800 4.084 16.152 1.00 69.69 89 LYS A C 1
ATOM 709 O O . LYS A 1 89 ? -20.653 4.439 16.960 1.00 69.69 89 LYS A O 1
ATOM 714 N N . ARG A 1 90 ? -19.762 2.847 15.649 1.00 65.75 90 ARG A N 1
ATOM 715 C CA . ARG A 1 90 ? -20.721 1.787 15.999 1.00 65.75 90 ARG A CA 1
ATOM 716 C C . ARG A 1 90 ? -20.526 1.267 17.427 1.00 65.75 90 ARG A C 1
ATOM 718 O O . ARG A 1 90 ? -21.500 0.992 18.119 1.00 65.75 90 ARG A O 1
ATOM 725 N N . LEU A 1 91 ? -19.281 1.180 17.898 1.00 63.88 91 LEU A N 1
ATOM 726 C CA . LEU A 1 91 ? -18.955 0.769 19.271 1.00 63.88 91 LEU A CA 1
ATOM 727 C C . LEU A 1 91 ? -19.336 1.826 20.328 1.00 63.88 91 LEU A C 1
ATOM 729 O O . LEU A 1 91 ? -19.558 1.460 21.484 1.00 63.88 91 LEU A O 1
ATOM 733 N N . GLN A 1 92 ? -19.429 3.106 19.945 1.00 65.25 92 GLN A N 1
ATOM 734 C CA . GLN A 1 92 ? -19.792 4.228 20.825 1.00 65.25 92 GLN A CA 1
ATOM 735 C C . GLN A 1 92 ? -21.307 4.407 21.039 1.00 65.25 92 GLN A C 1
ATOM 737 O O . GLN A 1 92 ? -21.700 5.184 21.910 1.00 65.25 92 GLN A O 1
ATOM 742 N N . GLN A 1 93 ? -22.169 3.706 20.294 1.00 65.75 93 GLN A N 1
ATOM 743 C CA . GLN A 1 93 ? -23.619 3.837 20.464 1.00 65.75 93 GLN A CA 1
ATOM 744 C C . GLN A 1 93 ? -24.110 3.153 21.767 1.00 65.75 93 GLN A C 1
ATOM 746 O O . GLN A 1 93 ? -23.688 2.026 22.060 1.00 65.75 93 GLN A O 1
ATOM 751 N N . PRO A 1 94 ? -24.979 3.813 22.570 1.00 53.56 94 PRO A N 1
ATOM 752 C CA . PRO A 1 94 ? -25.445 3.299 23.865 1.00 53.56 94 PRO A CA 1
ATOM 753 C C . PRO A 1 94 ? -26.275 2.011 23.753 1.00 53.56 94 PRO A C 1
ATOM 755 O O . PRO A 1 94 ? -26.170 1.140 24.612 1.00 53.56 94 PRO A O 1
ATOM 758 N N . GLU A 1 95 ? -27.047 1.861 22.675 1.00 55.56 95 GLU A N 1
ATOM 759 C CA . GLU A 1 95 ? -27.780 0.638 22.332 1.00 55.56 95 GLU A CA 1
ATOM 760 C C . GLU A 1 95 ? -26.927 -0.243 21.417 1.00 55.56 95 GLU A C 1
ATOM 762 O O . GLU A 1 95 ? -27.076 -0.265 20.196 1.00 55.56 95 GLU A O 1
ATOM 767 N N . TYR A 1 96 ? -25.982 -0.971 22.005 1.00 49.81 96 TYR A N 1
ATOM 768 C CA . TYR A 1 96 ? -25.177 -1.930 21.257 1.00 49.81 96 TYR A CA 1
ATOM 769 C C . TYR A 1 96 ? -25.999 -3.188 20.953 1.00 49.81 96 TYR A C 1
ATOM 771 O O . TYR A 1 96 ? -25.936 -4.178 21.678 1.00 49.81 96 TYR A O 1
ATOM 779 N N . GLN A 1 97 ? -26.787 -3.154 19.878 1.00 46.19 97 GLN A N 1
ATOM 780 C CA . GLN A 1 97 ? -27.412 -4.358 19.337 1.00 46.19 97 GLN A CA 1
ATOM 781 C C . GLN A 1 97 ? -26.400 -5.106 18.464 1.00 46.19 97 GLN A C 1
ATOM 783 O O . GLN A 1 97 ? -25.932 -4.600 17.438 1.00 46.19 97 GLN A O 1
ATOM 788 N N . PHE A 1 98 ? -26.048 -6.320 18.889 1.00 49.75 98 PHE A N 1
ATOM 789 C CA . PHE A 1 98 ? -25.130 -7.214 18.189 1.00 49.75 98 PHE A CA 1
ATOM 790 C C . PHE A 1 98 ? -25.721 -7.600 16.825 1.00 49.75 98 PHE A C 1
ATOM 792 O O . PHE A 1 98 ? -26.501 -8.539 16.706 1.00 49.75 98 PHE A O 1
ATOM 799 N N . THR A 1 99 ? -25.377 -6.848 15.783 1.00 47.62 99 THR A N 1
ATOM 800 C CA . THR A 1 99 ? -25.806 -7.115 14.406 1.00 47.62 99 THR A CA 1
ATOM 801 C C . THR A 1 99 ? -24.658 -7.774 13.631 1.00 47.62 99 THR A C 1
ATOM 803 O O . THR A 1 99 ? -23.520 -7.291 13.711 1.00 47.62 99 THR A O 1
ATOM 806 N N . PRO A 1 100 ? -24.915 -8.879 12.902 1.00 46.28 100 PRO A N 1
ATOM 807 C CA . PRO A 1 100 ? -23.875 -9.660 12.241 1.00 46.28 100 PRO A CA 1
ATOM 808 C C . PRO A 1 100 ? -23.021 -8.792 11.309 1.00 46.28 100 PRO A C 1
ATOM 810 O O . PRO A 1 100 ? -23.526 -7.908 10.620 1.00 46.28 100 PRO A O 1
ATOM 813 N N . ARG A 1 101 ? -21.703 -9.033 11.329 1.00 48.53 101 ARG A N 1
ATOM 814 C CA . ARG A 1 101 ? -20.705 -8.382 10.466 1.00 48.53 101 ARG A CA 1
ATOM 815 C C . ARG A 1 101 ? -21.141 -8.492 9.002 1.00 48.53 101 ARG A C 1
ATOM 817 O O . ARG A 1 101 ? -21.043 -9.574 8.430 1.00 48.53 101 ARG A O 1
ATOM 824 N N . SER A 1 102 ? -21.497 -7.383 8.358 1.00 44.00 102 SER A N 1
ATOM 825 C CA . SER A 1 102 ? -21.252 -7.295 6.917 1.00 44.00 102 SER A CA 1
ATOM 826 C C . SER A 1 102 ? -19.741 -7.376 6.737 1.00 44.00 102 SER A C 1
ATOM 828 O O . SER A 1 102 ? -18.998 -6.607 7.342 1.00 44.00 102 SER A O 1
ATOM 830 N N . SER A 1 103 ? -19.293 -8.401 6.016 1.00 50.28 103 SER A N 1
ATOM 831 C CA . SER A 1 103 ? -17.887 -8.741 5.812 1.00 50.28 103 SER A CA 1
ATOM 832 C C . SER A 1 103 ? -17.141 -7.565 5.177 1.00 50.28 103 SER A C 1
ATOM 834 O O . SER A 1 103 ? -17.141 -7.385 3.964 1.00 50.28 103 SER A O 1
ATOM 836 N N . LEU A 1 104 ? -16.514 -6.745 6.016 1.00 47.53 104 LEU A N 1
ATOM 837 C CA . LEU A 1 104 ? -15.770 -5.550 5.615 1.00 47.53 104 LEU A CA 1
ATOM 838 C C . LEU A 1 104 ? -14.606 -5.893 4.679 1.00 47.53 104 LEU A C 1
ATOM 840 O O . LEU A 1 104 ? -14.382 -5.183 3.704 1.00 47.53 104 LEU A O 1
ATOM 844 N N . GLY A 1 105 ? -13.984 -7.063 4.867 1.00 52.66 105 GLY A N 1
ATOM 845 C CA . GLY A 1 105 ? -12.986 -7.604 3.941 1.00 52.66 105 GLY A CA 1
ATOM 846 C C . GLY A 1 105 ? -13.531 -7.917 2.543 1.00 52.66 105 GLY A C 1
ATOM 847 O O . GLY A 1 105 ? -12.764 -7.896 1.584 1.00 52.66 105 GLY A O 1
ATOM 848 N N . ALA A 1 106 ? -14.839 -8.156 2.390 1.00 49.66 106 ALA A N 1
ATOM 849 C CA . ALA A 1 106 ? -15.443 -8.363 1.076 1.00 49.66 106 ALA A CA 1
ATOM 850 C C . ALA A 1 106 ? -15.530 -7.055 0.280 1.00 49.66 106 ALA A C 1
ATOM 852 O O . ALA A 1 106 ? -15.278 -7.068 -0.918 1.00 49.66 106 ALA A O 1
ATOM 853 N N . ILE A 1 107 ? -15.813 -5.921 0.931 1.00 56.25 107 ILE A N 1
ATOM 854 C CA . ILE A 1 107 ? -15.883 -4.614 0.257 1.00 56.25 107 ILE A CA 1
ATOM 855 C C . ILE A 1 107 ? -14.476 -4.142 -0.122 1.00 56.25 107 ILE A C 1
ATOM 857 O O . ILE A 1 107 ? -14.260 -3.689 -1.245 1.00 56.25 107 ILE A O 1
ATOM 861 N N . THR A 1 108 ? -13.496 -4.312 0.772 1.00 51.12 108 THR A N 1
ATOM 862 C CA . THR A 1 108 ? -12.091 -3.989 0.472 1.00 51.12 108 THR A CA 1
ATOM 863 C C . THR A 1 108 ? -11.535 -4.887 -0.622 1.00 51.12 108 THR A C 1
ATOM 865 O O . THR A 1 108 ? -10.895 -4.403 -1.552 1.00 51.12 108 THR A O 1
ATOM 868 N N . GLY A 1 109 ? -11.817 -6.190 -0.545 1.00 57.19 109 GLY A N 1
ATOM 869 C CA . GLY A 1 109 ? -11.458 -7.149 -1.583 1.00 57.19 109 GLY A CA 1
ATOM 870 C C . GLY A 1 109 ? -12.079 -6.780 -2.927 1.00 57.19 109 GLY A C 1
ATOM 871 O O . GLY A 1 109 ? -11.385 -6.783 -3.936 1.00 57.19 109 GLY A O 1
ATOM 872 N N . PHE A 1 110 ? -13.348 -6.370 -2.940 1.00 59.16 110 PHE A N 1
ATOM 873 C CA . PHE A 1 110 ? -14.038 -5.953 -4.157 1.00 59.16 110 PHE A CA 1
ATOM 874 C C . PHE A 1 110 ? -13.441 -4.678 -4.764 1.00 59.16 110 PHE A C 1
ATOM 876 O O . PHE A 1 110 ? -13.220 -4.616 -5.971 1.00 59.16 110 PHE A O 1
ATOM 883 N N . ALA A 1 111 ? -13.100 -3.686 -3.939 1.00 63.38 111 ALA A N 1
ATOM 884 C CA . ALA A 1 111 ? -12.456 -2.464 -4.410 1.00 63.38 111 ALA A CA 1
ATOM 885 C C . ALA A 1 111 ? -11.048 -2.733 -4.974 1.00 63.38 111 ALA A C 1
ATOM 887 O O . ALA A 1 111 ? -10.696 -2.201 -6.026 1.00 63.38 111 ALA A O 1
ATOM 888 N N . ILE A 1 112 ? -10.272 -3.614 -4.331 1.00 65.19 112 ILE A N 1
ATOM 889 C CA . ILE A 1 112 ? -8.965 -4.058 -4.839 1.00 65.19 112 ILE A CA 1
ATOM 890 C C . ILE A 1 112 ? -9.135 -4.788 -6.174 1.00 65.19 112 ILE A C 1
ATOM 892 O O . ILE A 1 112 ? -8.427 -4.471 -7.121 1.00 65.19 112 ILE A O 1
ATOM 896 N N . VAL A 1 113 ? -10.104 -5.700 -6.284 1.00 65.81 113 VAL A N 1
ATOM 897 C CA . VAL A 1 113 ? -10.393 -6.432 -7.526 1.00 65.81 113 VAL A CA 1
ATOM 898 C C . VAL A 1 113 ? -10.761 -5.481 -8.662 1.00 65.81 113 VAL A C 1
ATOM 900 O O . VAL A 1 113 ? -10.227 -5.627 -9.759 1.00 65.81 113 VAL A O 1
ATOM 903 N N . ILE A 1 114 ? -11.606 -4.477 -8.409 1.00 69.62 114 ILE A N 1
ATOM 904 C CA . ILE A 1 114 ? -11.969 -3.473 -9.417 1.00 69.62 114 ILE A CA 1
ATOM 905 C C . ILE A 1 114 ? -10.733 -2.693 -9.872 1.00 69.62 114 ILE A C 1
ATOM 907 O O . ILE A 1 114 ? -10.490 -2.577 -11.071 1.00 69.62 114 ILE A O 1
ATOM 911 N N . ILE A 1 115 ? -9.915 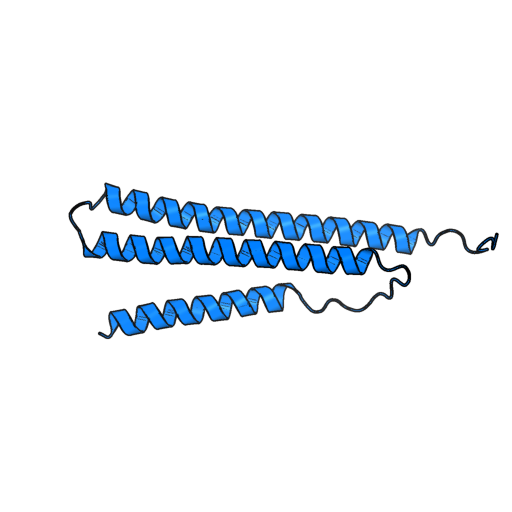-2.197 -8.942 1.00 67.12 115 ILE A N 1
ATOM 912 C CA . ILE A 1 115 ? -8.722 -1.411 -9.287 1.00 67.12 115 ILE A CA 1
ATOM 913 C C . ILE A 1 115 ? -7.687 -2.276 -10.028 1.00 67.12 115 ILE A C 1
ATOM 915 O O . ILE A 1 115 ? -7.089 -1.821 -11.004 1.00 67.12 115 ILE A O 1
ATOM 919 N N . SER A 1 116 ? -7.513 -3.536 -9.623 1.00 61.72 116 SER A N 1
ATOM 920 C CA . SER A 1 116 ? -6.659 -4.505 -10.315 1.00 61.72 116 SER A CA 1
ATOM 921 C C . SER A 1 116 ? -7.162 -4.826 -11.724 1.00 61.72 116 SER A C 1
ATOM 923 O O . SER A 1 116 ? -6.348 -4.909 -12.640 1.00 61.72 116 SER A O 1
ATOM 925 N N . LEU A 1 117 ? -8.477 -4.948 -11.928 1.00 69.94 117 LEU A N 1
ATOM 926 C CA . LEU A 1 117 ? -9.087 -5.142 -13.248 1.00 69.94 117 LEU A CA 1
ATOM 927 C C . LEU A 1 117 ? -8.840 -3.947 -14.172 1.00 69.94 117 LEU A C 1
ATOM 929 O O . LEU A 1 117 ? -8.463 -4.143 -15.324 1.00 69.94 117 LEU A O 1
ATOM 933 N N . PHE A 1 118 ? -8.996 -2.720 -13.669 1.00 74.69 118 PHE A N 1
ATOM 934 C CA . PHE A 1 118 ? -8.715 -1.512 -14.451 1.00 74.69 118 PHE A CA 1
ATOM 935 C C . PHE A 1 118 ? -7.246 -1.422 -14.867 1.00 74.69 118 PHE A C 1
ATOM 937 O O . PHE A 1 118 ? -6.942 -1.115 -16.018 1.00 74.69 118 PHE A O 1
ATOM 944 N N . ALA A 1 119 ? -6.330 -1.730 -13.954 1.00 65.69 119 ALA A N 1
ATOM 945 C CA . ALA A 1 119 ? -4.902 -1.710 -14.242 1.00 65.69 119 ALA A CA 1
ATOM 946 C C . ALA A 1 119 ? -4.475 -2.807 -15.212 1.00 65.69 119 ALA A C 1
ATOM 948 O O . ALA A 1 119 ? -3.688 -2.559 -16.123 1.00 65.69 119 ALA A O 1
ATOM 949 N N . PHE A 1 120 ? -5.026 -4.008 -15.043 1.00 69.38 120 PHE A N 1
ATOM 950 C CA . PHE A 1 120 ? -4.807 -5.114 -15.961 1.00 69.38 120 PHE A CA 1
ATOM 951 C C . PHE A 1 120 ? -5.334 -4.773 -17.358 1.00 69.38 120 PHE A C 1
ATOM 953 O O . PHE A 1 120 ? -4.600 -4.903 -18.332 1.00 69.38 120 PHE A O 1
ATOM 960 N N . GLY A 1 121 ? -6.562 -4.253 -17.455 1.00 73.25 121 GLY A N 1
ATOM 961 C CA . GLY A 1 121 ? -7.153 -3.820 -18.720 1.00 73.25 121 GLY A CA 1
ATOM 962 C C . GLY A 1 121 ? -6.321 -2.743 -19.416 1.00 73.25 121 GLY A C 1
ATOM 963 O O . GLY A 1 121 ? -6.057 -2.849 -20.610 1.00 73.25 121 GLY A O 1
ATOM 964 N N . TRP A 1 122 ? -5.828 -1.757 -18.665 1.00 74.50 122 TRP A N 1
ATOM 965 C CA . TRP A 1 122 ? -4.940 -0.721 -19.192 1.00 74.50 122 TRP A CA 1
ATOM 966 C C . TRP A 1 122 ? -3.642 -1.291 -19.780 1.00 74.50 122 TRP A C 1
ATOM 968 O O . TRP A 1 122 ? -3.230 -0.889 -20.867 1.00 74.50 122 TRP A O 1
ATOM 978 N N . ILE A 1 123 ? -3.007 -2.242 -19.086 1.00 69.12 123 ILE A N 1
ATOM 979 C CA . ILE A 1 123 ? -1.789 -2.911 -19.567 1.00 69.12 123 ILE A CA 1
ATOM 980 C C . ILE A 1 123 ? -2.081 -3.730 -20.826 1.00 69.12 123 ILE A C 1
ATOM 982 O O . ILE A 1 123 ? -1.313 -3.657 -21.779 1.00 69.12 123 ILE A O 1
ATOM 986 N N . VAL A 1 124 ? -3.185 -4.481 -20.850 1.00 72.81 124 VAL A N 1
ATOM 987 C CA . VAL A 1 124 ? -3.562 -5.318 -21.999 1.00 72.81 124 VAL A CA 1
ATOM 988 C C . VAL A 1 124 ? -3.817 -4.473 -23.243 1.00 72.81 124 VAL A C 1
ATOM 990 O O . VAL A 1 124 ? -3.285 -4.801 -24.297 1.00 72.81 124 VAL A O 1
ATOM 993 N N . ILE A 1 125 ? -4.560 -3.367 -23.122 1.00 80.06 125 ILE A N 1
ATO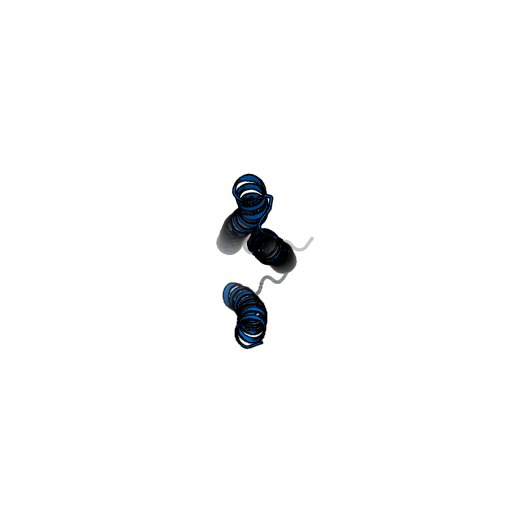M 994 C CA . ILE A 1 125 ? -4.790 -2.432 -24.237 1.00 80.06 125 ILE A CA 1
ATOM 995 C C . ILE A 1 125 ? -3.449 -1.923 -24.775 1.00 80.06 125 ILE A C 1
ATOM 997 O O . ILE A 1 125 ? -3.205 -1.956 -25.972 1.00 80.06 125 ILE A O 1
ATOM 1001 N N . ARG A 1 126 ? -2.532 -1.549 -23.878 1.00 67.69 126 ARG A N 1
ATOM 1002 C CA . ARG A 1 126 ? -1.201 -1.054 -24.246 1.00 67.69 126 ARG A CA 1
ATOM 1003 C C . ARG A 1 126 ? -0.239 -2.087 -24.824 1.00 67.69 126 ARG A C 1
ATOM 1005 O O . ARG A 1 126 ? 0.772 -1.678 -25.378 1.00 67.69 126 ARG A O 1
ATOM 1012 N N . VAL A 1 127 ? -0.492 -3.375 -24.615 1.00 69.12 127 VAL A N 1
ATOM 1013 C CA . VAL A 1 127 ? 0.278 -4.476 -25.211 1.00 69.12 127 VAL A CA 1
ATOM 1014 C C . VAL A 1 127 ? -0.281 -4.858 -26.583 1.00 69.12 127 VAL A C 1
ATOM 1016 O O . VAL A 1 127 ? 0.458 -5.398 -27.401 1.00 69.12 127 VAL A O 1
ATOM 1019 N N . LEU A 1 128 ? -1.575 -4.620 -26.817 1.00 69.75 128 LEU A N 1
ATOM 1020 C CA . LEU A 1 128 ? -2.231 -4.897 -28.095 1.00 69.75 128 LEU A CA 1
ATOM 1021 C C . LEU A 1 128 ? -2.078 -3.766 -29.129 1.00 69.75 128 LEU A C 1
ATOM 1023 O O . LEU A 1 128 ? -2.200 -4.057 -30.318 1.00 69.75 128 LEU A O 1
ATOM 1027 N N . ASP A 1 129 ? -1.836 -2.529 -28.683 1.00 51.78 129 ASP A N 1
ATOM 1028 C CA . ASP A 1 129 ? -1.485 -1.358 -29.512 1.00 51.78 129 ASP A CA 1
ATOM 1029 C C . ASP A 1 129 ? 0.021 -1.292 -29.828 1.00 51.78 129 ASP A C 1
ATOM 1031 O O . ASP A 1 129 ? 0.371 -0.987 -30.993 1.00 51.78 129 ASP A O 1
#

Foldseek 3Di:
DDDDPDDPPVVVVVVLVVVLVVLVVVLVVLLVQLVVLLVVLVVQLVVQCVVCVPPPPSNVVSPLSSCLSNVLSVVSNVLSVVVSVVVVVQSPDPPNDDDDDPPSVVVSVVVSVVSVVVSVVVVVVVVVD

Secondary structure (DSSP, 8-state):
-----SPP-HHHHHHHHHHHHHHHHHHHHHHHHHHHHHHHHHHHHHHHHHH-TT-HHHHHHHHHHHHHHHHHHHHHHHHHHHHHHHHHHHHT-SS--------HHHHHHHHHHHHHHHHHHHHHHHHH-

Sequence (129 aa):
MTINPYPPDTQAQLARQRNYLAANRSLLSFTRNSLTLISIGIGVKEIVMTLSPNDTYANRFAYILSLFFVGLGNFNLIFACFDYQQEMKRLQQPEYQFTPRSSLGAITGFAIVIISLFAFGWIVIRVLD

pLDDT: mean 73.31, std 13.68, range [38.91, 93.81]